Protein AF-A0A383C3M3-F1 (afdb_monomer)

pLDDT: mean 81.74, std 11.72, range [35.53, 95.0]

Solvent-accessible surface area (backbone atoms only — not comparable to full-atom values): 7536 Å² total; per-residue (Å²): 129,60,72,68,42,53,53,51,34,40,39,76,72,25,71,86,40,74,66,10,43,50,51,53,51,52,49,53,53,47,48,53,51,49,50,51,42,53,56,46,58,69,37,69,68,53,26,73,77,40,40,69,59,45,53,52,51,49,50,53,50,38,54,52,51,49,52,51,49,51,51,55,40,70,41,43,95,56,39,68,64,42,53,76,29,75,67,34,42,41,54,46,51,39,36,45,45,67,54,54,57,66,76,53,84,44,85,73,51,44,57,55,42,60,57,37,55,62,48,48,57,46,38,57,52,48,56,57,49,54,54,51,62,56,58,75,74,114

Structure (mmCIF, N/CA/C/O backbone):
data_AF-A0A383C3M3-F1
#
_entry.id   AF-A0A383C3M3-F1
#
loop_
_atom_site.group_PDB
_atom_site.id
_atom_site.type_symbol
_atom_site.label_atom_id
_atom_site.label_alt_id
_atom_site.label_comp_id
_atom_site.label_asym_id
_atom_site.label_entity_id
_atom_site.label_seq_id
_atom_site.pdbx_PDB_ins_code
_atom_site.Cartn_x
_atom_site.Cartn_y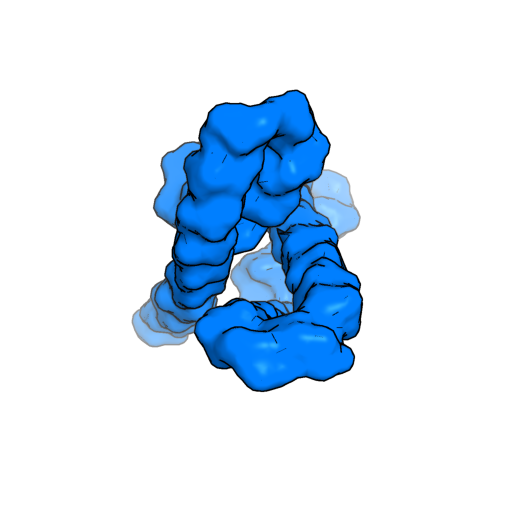
_atom_site.Cartn_z
_atom_site.occupancy
_atom_site.B_iso_or_equiv
_atom_site.auth_seq_id
_atom_site.auth_comp_id
_atom_site.auth_asym_id
_atom_site.auth_atom_id
_atom_site.pdbx_PDB_model_num
ATOM 1 N N . MET A 1 1 ? -17.548 7.315 21.286 1.00 59.50 1 MET A N 1
ATOM 2 C CA . MET A 1 1 ? -17.057 7.208 19.890 1.00 59.50 1 MET A CA 1
ATOM 3 C C . MET A 1 1 ? -18.163 7.751 19.003 1.00 59.50 1 MET A C 1
ATOM 5 O O . MET A 1 1 ? -19.308 7.428 19.279 1.00 59.50 1 MET A O 1
ATOM 9 N N . SER A 1 2 ? -17.862 8.611 18.026 1.00 72.69 2 SER A N 1
ATOM 10 C CA . SER A 1 2 ? -18.883 9.106 17.083 1.00 72.69 2 SER A CA 1
ATOM 11 C C . SER A 1 2 ? -19.528 7.931 16.330 1.00 72.69 2 SER A C 1
ATOM 13 O O . SER A 1 2 ? -18.820 6.969 16.017 1.00 72.69 2 SER A O 1
ATOM 15 N N . ARG A 1 3 ? -20.836 8.003 16.028 1.00 71.94 3 ARG A N 1
ATOM 16 C CA . ARG A 1 3 ? -21.590 6.954 15.300 1.00 71.94 3 ARG A CA 1
ATOM 17 C C . ARG A 1 3 ? -20.898 6.554 13.988 1.00 71.94 3 ARG A C 1
ATOM 19 O O . ARG A 1 3 ? -20.840 5.375 13.659 1.00 71.94 3 ARG A O 1
ATOM 26 N N . LEU A 1 4 ? -20.270 7.518 13.306 1.00 72.06 4 LEU A N 1
ATOM 27 C CA . LEU A 1 4 ? -19.504 7.292 12.076 1.00 72.06 4 LEU A CA 1
ATOM 28 C C . LEU A 1 4 ? -18.312 6.339 12.293 1.00 72.06 4 LEU A C 1
ATOM 30 O O . LEU A 1 4 ? -18.115 5.406 11.525 1.00 72.06 4 LEU A O 1
ATOM 34 N N . LYS A 1 5 ? -17.553 6.518 13.385 1.00 70.69 5 LYS A N 1
ATOM 35 C CA . LYS A 1 5 ? -16.416 5.643 13.726 1.00 70.69 5 LYS A CA 1
ATOM 36 C C . LYS A 1 5 ? -16.856 4.222 14.063 1.00 70.69 5 LYS A C 1
ATOM 38 O O . LYS A 1 5 ? -16.124 3.289 13.764 1.00 70.69 5 LYS A O 1
ATOM 43 N N . GLN A 1 6 ? -18.014 4.051 14.703 1.00 71.06 6 GLN A N 1
ATOM 44 C CA . GLN A 1 6 ? -18.544 2.716 14.995 1.00 71.06 6 GLN A CA 1
ATOM 45 C C . GLN A 1 6 ? -18.972 1.992 13.719 1.00 71.06 6 GLN A C 1
ATOM 47 O O . GLN A 1 6 ? -18.591 0.841 13.545 1.00 71.06 6 GLN A O 1
ATOM 52 N N . ASN A 1 7 ? -19.668 2.674 12.806 1.00 70.69 7 ASN A N 1
ATOM 53 C CA . ASN A 1 7 ? -20.084 2.080 11.535 1.00 70.69 7 ASN A CA 1
ATOM 54 C C . ASN A 1 7 ? -18.881 1.656 10.682 1.00 70.69 7 ASN A C 1
ATOM 56 O O . ASN A 1 7 ? -18.840 0.526 10.208 1.00 70.69 7 ASN A O 1
ATOM 60 N N . ILE A 1 8 ? -17.870 2.520 10.544 1.00 71.31 8 ILE A N 1
ATOM 61 C CA . ILE A 1 8 ? -16.664 2.187 9.772 1.00 71.31 8 ILE A CA 1
ATOM 62 C C . ILE A 1 8 ? -15.879 1.059 10.462 1.00 71.31 8 ILE A C 1
ATOM 64 O O . ILE A 1 8 ? -15.417 0.142 9.793 1.00 71.31 8 ILE A O 1
ATOM 68 N N . LYS A 1 9 ? -15.795 1.051 11.801 1.00 73.62 9 LYS A N 1
ATOM 69 C CA . LYS A 1 9 ? -15.167 -0.055 12.539 1.00 73.62 9 LYS A CA 1
ATOM 70 C C . LYS A 1 9 ? -15.872 -1.392 12.277 1.00 73.62 9 LYS A C 1
ATOM 72 O O . LYS A 1 9 ? -15.191 -2.396 12.130 1.00 73.62 9 LYS A O 1
ATOM 77 N N . ILE A 1 10 ? -17.203 -1.411 12.223 1.00 71.81 10 ILE A N 1
ATOM 78 C CA . ILE A 1 10 ? -17.975 -2.627 11.926 1.00 71.81 10 ILE A CA 1
ATOM 79 C C . ILE A 1 10 ? -17.739 -3.089 10.485 1.00 71.81 10 ILE A C 1
ATOM 81 O O . ILE A 1 10 ? -17.655 -4.283 10.253 1.00 71.81 10 ILE A O 1
ATOM 85 N N . ILE A 1 11 ? -17.592 -2.178 9.524 1.00 71.00 11 ILE A N 1
ATOM 86 C CA . ILE A 1 11 ? -17.307 -2.560 8.133 1.00 71.00 11 ILE A CA 1
ATOM 87 C C . ILE A 1 11 ? -15.876 -3.099 7.991 1.00 71.00 11 ILE A C 1
ATOM 89 O O . ILE A 1 11 ? -15.669 -4.079 7.297 1.00 71.00 11 ILE A O 1
ATOM 93 N N . ILE A 1 12 ? -14.899 -2.485 8.661 1.00 72.50 12 ILE A N 1
ATOM 94 C CA . ILE A 1 12 ? -13.475 -2.828 8.502 1.00 72.50 12 ILE A CA 1
ATOM 95 C C . ILE A 1 12 ? -13.052 -4.040 9.337 1.00 72.50 12 ILE A C 1
ATOM 97 O O . ILE A 1 12 ? -12.148 -4.759 8.939 1.00 72.50 12 ILE A O 1
ATOM 101 N N . PHE A 1 13 ? -13.649 -4.231 10.516 1.00 68.69 13 PHE A N 1
ATOM 102 C CA . PHE A 1 13 ? -13.286 -5.315 11.441 1.00 68.69 13 PHE A CA 1
ATOM 103 C C . PHE A 1 13 ? -14.411 -6.336 11.649 1.00 68.69 13 PHE A C 1
ATOM 105 O O . PHE A 1 13 ? -14.210 -7.327 12.343 1.00 68.69 13 PHE A O 1
ATOM 112 N N . GLY A 1 14 ? -15.619 -6.075 11.145 1.00 61.53 14 GLY A N 1
ATOM 113 C CA . GLY A 1 14 ? -16.790 -6.922 11.361 1.00 61.53 14 GLY A CA 1
ATOM 114 C C . GLY A 1 14 ? -17.119 -7.760 10.132 1.00 61.53 14 GLY A C 1
ATOM 115 O O . GLY A 1 14 ? -17.911 -7.353 9.278 1.00 61.53 14 GLY A O 1
ATOM 116 N N . THR A 1 15 ? -16.593 -8.981 10.111 1.00 60.88 15 THR A N 1
ATOM 117 C CA . THR A 1 15 ? -16.866 -10.005 9.088 1.00 60.88 15 THR A CA 1
ATOM 118 C C . THR A 1 15 ? -18.301 -10.548 9.138 1.00 60.88 15 THR A C 1
ATOM 120 O O . THR A 1 15 ? -18.748 -11.226 8.215 1.00 60.88 15 THR A O 1
ATOM 123 N N . GLU A 1 16 ? -19.077 -10.238 10.182 1.00 61.25 16 GLU A N 1
ATOM 124 C CA . GLU A 1 16 ? -20.476 -10.671 10.309 1.00 61.25 16 GLU A CA 1
ATOM 125 C C . GLU A 1 16 ? -21.442 -9.867 9.424 1.00 61.25 16 GLU A C 1
ATOM 127 O O . GLU A 1 16 ? -22.543 -10.327 9.110 1.00 61.25 16 GLU A O 1
ATOM 132 N N . THR A 1 17 ? -21.039 -8.676 8.969 1.00 74.06 17 THR A N 1
ATOM 133 C CA . THR A 1 17 ? -21.884 -7.835 8.112 1.00 74.06 17 THR A CA 1
ATOM 134 C C . THR A 1 17 ? -21.645 -8.119 6.631 1.00 74.06 17 THR A C 1
ATOM 136 O O . THR A 1 17 ? -20.511 -8.317 6.200 1.00 74.06 17 THR A O 1
ATOM 139 N N . ARG A 1 18 ? -22.709 -8.086 5.810 1.00 74.50 18 ARG A N 1
ATOM 140 C CA . ARG A 1 18 ? -22.589 -8.246 4.344 1.00 74.50 18 ARG A CA 1
ATOM 141 C C . ARG A 1 18 ? -21.603 -7.242 3.734 1.00 74.50 18 ARG A C 1
ATOM 143 O O . ARG A 1 18 ? -20.861 -7.592 2.826 1.00 74.50 18 ARG A O 1
ATOM 150 N N . THR A 1 19 ? -21.583 -6.018 4.258 1.00 74.38 19 THR 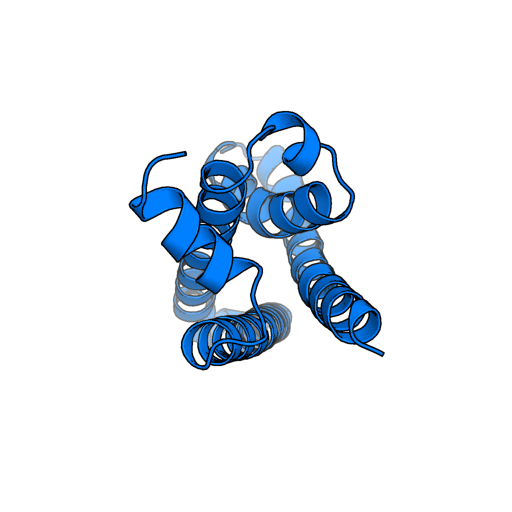A N 1
ATOM 151 C CA . THR A 1 19 ? -20.685 -4.952 3.803 1.00 74.38 19 THR A CA 1
ATOM 152 C C . THR A 1 19 ? -19.230 -5.210 4.191 1.00 74.38 19 THR A C 1
ATOM 154 O O . THR A 1 19 ? -18.353 -4.940 3.379 1.00 74.38 19 THR A O 1
ATOM 157 N N . GLY A 1 20 ? -18.970 -5.754 5.386 1.00 77.62 20 GLY A N 1
ATOM 158 C CA . GLY A 1 20 ? -17.617 -6.136 5.799 1.00 77.62 20 GLY A CA 1
ATOM 159 C C . GLY A 1 20 ? -17.057 -7.279 4.955 1.00 77.62 20 GLY A C 1
ATOM 160 O O . GLY A 1 20 ? -15.970 -7.154 4.410 1.00 77.62 20 GLY A O 1
ATOM 161 N N . LYS A 1 21 ? -17.861 -8.321 4.698 1.00 78.50 21 LYS A N 1
ATOM 162 C CA . LYS A 1 21 ? -17.457 -9.420 3.800 1.00 78.50 21 LYS A CA 1
ATOM 163 C C . LYS A 1 21 ? -17.102 -8.938 2.394 1.00 78.50 21 LYS A C 1
ATOM 165 O O . LYS A 1 21 ? -16.093 -9.358 1.843 1.00 78.50 21 LYS A O 1
ATOM 170 N N . LEU A 1 22 ? -17.920 -8.048 1.825 1.00 83.31 22 LEU A N 1
ATOM 171 C CA . LEU A 1 22 ? -17.657 -7.483 0.500 1.00 83.31 22 LEU A CA 1
ATOM 172 C C . LEU A 1 22 ? -16.368 -6.647 0.488 1.00 83.31 22 LEU A C 1
ATOM 174 O O . LEU A 1 22 ? -15.617 -6.690 -0.481 1.00 83.31 22 LEU A O 1
ATOM 178 N N . PHE A 1 23 ? -16.107 -5.889 1.555 1.00 84.25 23 PHE A N 1
ATOM 179 C CA . PHE A 1 23 ? -14.876 -5.115 1.699 1.00 84.25 23 PHE A CA 1
ATOM 180 C C . PHE A 1 23 ? -13.639 -6.023 1.743 1.00 84.25 23 PHE A C 1
ATOM 182 O O . PHE A 1 23 ? -12.695 -5.787 0.987 1.00 84.25 23 PHE A O 1
ATOM 189 N N . ASP A 1 24 ? -13.677 -7.086 2.547 1.00 83.44 24 ASP A N 1
ATOM 190 C CA . ASP A 1 24 ? -12.584 -8.058 2.650 1.00 83.44 24 ASP A CA 1
ATOM 191 C C . ASP A 1 24 ? -12.345 -8.784 1.318 1.00 83.44 24 ASP A C 1
ATOM 193 O O . ASP A 1 24 ? -11.207 -8.908 0.869 1.00 83.44 24 ASP A O 1
ATOM 197 N N . GLU A 1 25 ? -13.412 -9.203 0.632 1.00 86.50 25 GLU A N 1
ATOM 198 C CA . GLU A 1 25 ? -13.325 -9.867 -0.673 1.00 86.50 25 GLU A CA 1
ATOM 199 C C . GLU A 1 25 ? -12.709 -8.953 -1.743 1.00 86.50 25 GLU A C 1
ATOM 201 O O . GLU A 1 25 ? -11.791 -9.363 -2.460 1.00 86.50 25 GLU A O 1
ATOM 206 N N . ILE A 1 26 ? -13.134 -7.685 -1.806 1.00 89.81 26 ILE A N 1
ATOM 207 C CA . ILE A 1 26 ? -12.542 -6.683 -2.705 1.00 89.81 26 ILE A CA 1
ATOM 208 C C . ILE A 1 26 ? -11.053 -6.494 -2.398 1.00 89.81 26 ILE A C 1
ATOM 210 O O . ILE A 1 26 ? -10.241 -6.413 -3.324 1.00 89.81 26 ILE A O 1
ATOM 214 N N . LEU A 1 27 ? -10.672 -6.436 -1.120 1.00 88.50 27 LEU A N 1
ATOM 215 C CA . LEU A 1 27 ? -9.275 -6.260 -0.733 1.00 88.50 27 LEU A CA 1
ATOM 216 C C . LEU A 1 27 ? -8.422 -7.467 -1.095 1.00 88.50 27 LEU A C 1
ATOM 218 O O . LEU A 1 27 ? -7.332 -7.280 -1.634 1.00 88.50 27 LEU A O 1
ATOM 222 N N . ILE A 1 28 ? -8.920 -8.683 -0.887 1.00 89.31 28 ILE A N 1
ATOM 223 C CA . ILE A 1 28 ? -8.232 -9.909 -1.301 1.00 89.31 28 ILE A CA 1
ATOM 224 C C . ILE A 1 28 ? -8.010 -9.909 -2.816 1.00 89.31 28 ILE A C 1
ATOM 226 O O . ILE A 1 28 ? -6.873 -10.082 -3.263 1.00 89.31 28 ILE A O 1
ATOM 230 N N . ILE A 1 29 ? -9.058 -9.647 -3.608 1.00 91.88 29 ILE A N 1
ATOM 231 C CA . ILE A 1 29 ? -8.958 -9.562 -5.074 1.00 91.88 29 ILE A CA 1
ATOM 232 C C . ILE A 1 29 ? -7.912 -8.521 -5.470 1.00 91.88 29 ILE A C 1
ATOM 234 O O . ILE A 1 29 ? -7.049 -8.778 -6.311 1.00 91.88 29 ILE A O 1
ATOM 238 N N . ALA A 1 30 ? -7.939 -7.353 -4.837 1.00 92.81 30 ALA A N 1
ATOM 239 C CA . ALA A 1 30 ? -7.008 -6.292 -5.158 1.00 92.81 30 ALA A CA 1
ATOM 240 C C . ALA A 1 30 ? -5.560 -6.608 -4.750 1.00 92.81 30 ALA A C 1
ATOM 242 O O . ALA A 1 30 ? -4.640 -6.218 -5.468 1.00 92.81 30 ALA A O 1
ATOM 243 N N . ILE A 1 31 ? -5.328 -7.340 -3.653 1.00 91.25 31 ILE A N 1
ATOM 244 C CA . ILE A 1 31 ? -3.990 -7.834 -3.290 1.00 91.25 31 ILE A CA 1
ATOM 245 C C . ILE A 1 31 ? -3.481 -8.815 -4.341 1.00 91.25 31 ILE A C 1
ATOM 247 O O . ILE A 1 31 ? -2.344 -8.670 -4.796 1.00 91.25 31 ILE A O 1
ATOM 251 N N . ILE A 1 32 ? -4.322 -9.753 -4.781 1.00 92.25 32 ILE A N 1
ATOM 252 C CA . ILE A 1 32 ? -3.971 -10.713 -5.834 1.00 92.25 32 ILE A CA 1
ATOM 253 C C . ILE A 1 32 ? -3.623 -9.977 -7.134 1.00 92.25 32 ILE A C 1
ATOM 255 O O . ILE A 1 32 ? -2.556 -10.213 -7.698 1.00 92.25 32 ILE A O 1
ATOM 259 N N . LEU A 1 33 ? -4.452 -9.029 -7.581 1.00 94.38 33 LEU A N 1
ATOM 260 C CA . LEU A 1 33 ? -4.180 -8.233 -8.786 1.00 94.38 33 LEU A CA 1
ATOM 261 C C . LEU A 1 33 ? -2.910 -7.375 -8.657 1.00 94.38 33 LEU A C 1
ATOM 263 O O . LEU A 1 33 ? -2.151 -7.234 -9.619 1.00 94.38 33 LEU A O 1
ATOM 267 N N . SER A 1 34 ? -2.641 -6.842 -7.464 1.00 93.06 34 SER A N 1
ATOM 268 C CA . SER A 1 34 ? -1.388 -6.155 -7.140 1.00 93.06 34 SER A CA 1
ATOM 269 C C . SER A 1 34 ? -0.182 -7.079 -7.331 1.00 93.06 34 SER A C 1
ATOM 271 O O . SER A 1 34 ? 0.805 -6.682 -7.948 1.00 93.06 34 SER A O 1
ATOM 273 N N . ILE A 1 35 ? -0.263 -8.320 -6.840 1.00 91.25 35 ILE A N 1
ATOM 274 C CA . ILE A 1 35 ? 0.805 -9.316 -6.992 1.00 91.25 35 ILE A CA 1
ATOM 275 C C . ILE A 1 35 ? 0.985 -9.672 -8.467 1.00 91.25 35 ILE A C 1
ATOM 277 O O . ILE A 1 35 ? 2.111 -9.646 -8.953 1.00 91.25 35 ILE A O 1
ATOM 281 N N . VAL A 1 36 ? -0.102 -9.928 -9.203 1.00 92.81 36 VAL A N 1
ATOM 282 C CA . VAL A 1 36 ? -0.047 -10.208 -10.649 1.00 92.81 36 VAL A CA 1
ATOM 283 C C . VAL A 1 36 ? 0.626 -9.062 -11.402 1.00 92.81 36 VAL A C 1
ATOM 285 O O . VAL A 1 36 ? 1.478 -9.307 -12.248 1.00 92.81 36 VAL A O 1
ATOM 288 N N . THR A 1 37 ? 0.316 -7.813 -11.054 1.00 92.38 37 THR A N 1
ATOM 289 C CA . THR A 1 37 ? 0.953 -6.634 -11.659 1.00 92.38 37 THR A CA 1
ATOM 290 C C . THR A 1 37 ? 2.464 -6.630 -11.421 1.00 92.38 37 THR A C 1
ATOM 292 O O . THR A 1 37 ? 3.223 -6.385 -12.353 1.00 92.38 37 THR A O 1
ATOM 295 N N . VAL A 1 38 ? 2.918 -6.958 -10.207 1.00 89.56 38 VAL A N 1
ATOM 296 C CA . VAL A 1 38 ? 4.354 -7.077 -9.886 1.00 89.56 38 VAL A CA 1
ATOM 297 C C . VAL A 1 38 ? 5.006 -8.237 -10.646 1.00 89.56 38 VAL A C 1
ATOM 299 O O . VAL A 1 38 ? 6.126 -8.094 -11.132 1.00 89.56 38 VAL A O 1
ATOM 302 N N . LEU A 1 39 ? 4.312 -9.370 -10.790 1.00 90.56 39 LEU A N 1
ATOM 303 C CA . LEU A 1 39 ? 4.807 -10.508 -11.568 1.00 90.56 39 LEU A CA 1
ATOM 304 C C . LEU A 1 39 ? 4.960 -10.147 -13.051 1.00 90.56 39 LEU A C 1
ATOM 306 O O . LEU A 1 39 ? 6.002 -10.433 -13.636 1.00 90.56 39 LEU A O 1
ATOM 310 N N . LEU A 1 40 ? 3.984 -9.459 -13.644 1.00 91.81 40 LEU A N 1
ATOM 311 C CA . LEU A 1 40 ? 4.077 -8.963 -15.020 1.00 91.81 40 LEU A CA 1
ATOM 312 C C . LEU A 1 40 ? 5.194 -7.919 -15.177 1.00 91.81 40 LEU A C 1
ATOM 314 O O . LEU A 1 40 ? 5.932 -7.961 -16.157 1.00 91.81 40 LEU A O 1
ATOM 318 N N . ASP A 1 41 ? 5.376 -7.029 -14.195 1.00 89.12 41 ASP A N 1
ATOM 319 C CA . ASP A 1 41 ? 6.448 -6.020 -14.193 1.00 89.12 41 ASP A CA 1
ATOM 320 C C . ASP A 1 41 ? 7.855 -6.641 -14.110 1.00 89.12 41 ASP A C 1
ATOM 322 O O . ASP A 1 41 ? 8.829 -6.019 -14.542 1.00 89.12 41 ASP A O 1
ATOM 326 N N . SER A 1 42 ? 7.965 -7.869 -13.582 1.00 87.12 42 SER A N 1
ATOM 327 C CA . SER A 1 42 ? 9.228 -8.613 -13.466 1.00 87.12 42 SER A CA 1
ATOM 328 C C . SER A 1 42 ? 9.721 -9.204 -14.792 1.00 87.12 42 SER A C 1
ATOM 330 O O . SER A 1 42 ? 10.918 -9.444 -14.955 1.00 87.12 42 SER A O 1
ATOM 332 N N . VAL A 1 43 ? 8.823 -9.394 -15.761 1.00 91.88 43 VAL A N 1
ATOM 333 C CA . VAL A 1 43 ? 9.149 -9.929 -17.084 1.00 91.88 43 VAL A CA 1
ATOM 334 C C . VAL A 1 43 ? 9.487 -8.770 -18.021 1.00 91.88 43 VAL A C 1
ATOM 336 O O . VAL A 1 43 ? 8.672 -7.877 -18.255 1.00 91.88 43 VAL A O 1
ATOM 339 N N . SER A 1 44 ? 10.694 -8.784 -18.591 1.00 90.25 44 SER A N 1
ATOM 340 C CA . SER A 1 44 ? 11.219 -7.673 -19.397 1.00 90.25 44 SER A CA 1
ATOM 341 C C . SER A 1 44 ? 10.378 -7.357 -20.639 1.00 90.25 44 SER A C 1
ATOM 343 O O . SER A 1 44 ? 10.281 -6.190 -21.015 1.00 90.25 44 SER A O 1
ATOM 345 N N . GLU A 1 45 ? 9.767 -8.362 -21.265 1.00 93.69 45 GLU A N 1
ATOM 346 C CA . GLU A 1 45 ? 8.890 -8.204 -22.432 1.00 93.69 45 GLU A CA 1
ATOM 347 C C . GLU A 1 45 ? 7.612 -7.432 -22.074 1.00 93.69 45 GLU A C 1
ATOM 349 O O . GLU A 1 45 ? 7.346 -6.364 -22.631 1.00 93.69 45 GLU A O 1
ATOM 354 N N . TYR A 1 46 ? 6.879 -7.897 -21.055 1.00 92.19 46 TYR A N 1
ATOM 355 C CA . TYR A 1 46 ? 5.685 -7.211 -20.559 1.00 92.19 46 TYR A CA 1
ATOM 356 C C . TYR A 1 46 ? 6.008 -5.819 -20.017 1.00 92.19 46 TYR A C 1
ATOM 358 O O . TYR A 1 46 ? 5.242 -4.882 -20.237 1.00 92.19 46 TYR A O 1
ATOM 366 N N . ARG A 1 47 ? 7.164 -5.639 -19.366 1.00 90.69 47 ARG A N 1
ATOM 367 C CA . ARG A 1 47 ? 7.614 -4.326 -18.896 1.00 90.69 47 ARG A CA 1
ATOM 368 C C . ARG A 1 47 ? 7.836 -3.336 -20.037 1.00 90.69 47 ARG A C 1
ATOM 370 O O . ARG A 1 47 ? 7.471 -2.169 -19.900 1.00 90.69 47 ARG A O 1
ATOM 377 N N . GLN A 1 48 ? 8.457 -3.773 -21.130 1.00 92.31 48 GLN A N 1
ATOM 378 C CA . GLN A 1 48 ? 8.727 -2.913 -22.284 1.00 92.31 48 GLN A CA 1
ATOM 379 C C . GLN A 1 48 ? 7.433 -2.503 -22.992 1.00 92.31 48 GLN A C 1
ATOM 381 O O . GLN A 1 48 ? 7.300 -1.348 -23.385 1.00 92.31 48 GLN A O 1
ATOM 386 N N . GLN A 1 49 ? 6.467 -3.418 -23.093 1.00 95.00 49 GLN A N 1
ATOM 387 C CA . GLN A 1 49 ? 5.205 -3.166 -23.786 1.00 95.00 49 GLN A CA 1
ATOM 388 C C . GLN A 1 49 ? 4.162 -2.433 -22.921 1.00 95.00 49 GLN A C 1
ATOM 390 O O . GLN A 1 49 ? 3.468 -1.547 -23.414 1.00 95.00 49 GLN A O 1
ATOM 395 N N . TYR A 1 50 ? 4.057 -2.768 -21.631 1.00 94.81 50 TYR A N 1
ATOM 396 C CA . TYR A 1 50 ? 2.980 -2.313 -20.738 1.00 94.81 50 TYR A CA 1
ATOM 397 C C . TYR A 1 50 ? 3.466 -1.545 -19.505 1.00 94.81 50 TYR A C 1
ATOM 399 O O . TYR A 1 50 ? 2.67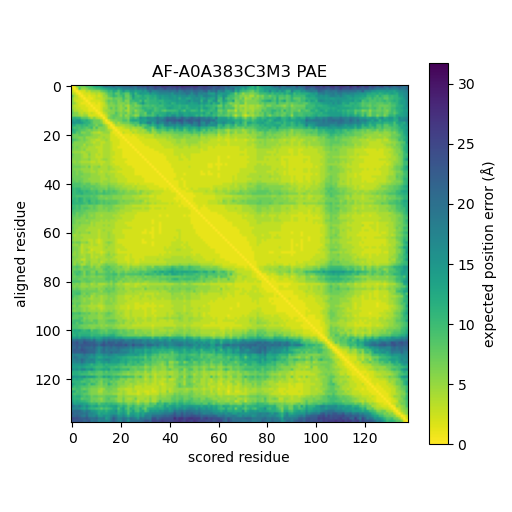1 -1.253 -18.614 1.00 94.81 50 TYR A O 1
ATOM 407 N N . GLY A 1 51 ? 4.745 -1.171 -19.422 1.00 91.25 51 GLY A N 1
ATOM 408 C CA . GLY A 1 51 ? 5.324 -0.575 -18.212 1.00 91.25 51 GLY A CA 1
ATOM 409 C C . GLY A 1 51 ? 4.587 0.661 -17.683 1.00 91.25 51 GLY A C 1
ATOM 410 O O . GLY A 1 51 ? 4.477 0.829 -16.472 1.00 91.25 51 GLY A O 1
ATOM 411 N N . GLN A 1 52 ? 4.033 1.508 -18.557 1.00 93.25 52 GLN A N 1
ATOM 412 C CA . GLN A 1 52 ? 3.217 2.653 -18.126 1.00 93.25 52 GLN A CA 1
ATOM 413 C C . GLN A 1 52 ? 1.903 2.214 -17.464 1.00 93.25 52 GLN A C 1
ATOM 415 O O . GLN A 1 52 ? 1.550 2.735 -16.407 1.00 93.25 52 GLN A O 1
ATOM 420 N N . LEU A 1 53 ? 1.214 1.229 -18.049 1.00 94.56 53 LEU A N 1
ATOM 421 C CA . LEU A 1 53 ? -0.020 0.668 -17.499 1.00 94.56 53 LEU A CA 1
ATOM 422 C C . LEU A 1 53 ? 0.240 -0.034 -16.160 1.00 94.56 53 LEU A C 1
ATOM 424 O O . LEU A 1 53 ? -0.508 0.177 -15.210 1.00 94.56 53 LEU A O 1
ATOM 428 N N . LEU A 1 54 ? 1.323 -0.811 -16.062 1.00 92.94 54 LEU A N 1
ATOM 429 C CA . LEU A 1 54 ? 1.718 -1.499 -14.829 1.00 92.94 54 LEU A CA 1
ATOM 430 C C . LEU A 1 54 ? 2.068 -0.503 -13.714 1.00 92.94 54 LEU A C 1
ATOM 432 O O . LEU A 1 54 ? 1.614 -0.668 -12.585 1.00 92.94 54 LEU A O 1
ATOM 436 N N . ASN A 1 55 ? 2.788 0.580 -14.034 1.00 91.00 55 ASN A N 1
ATOM 437 C CA . ASN A 1 55 ? 3.057 1.659 -13.080 1.00 91.00 55 ASN A CA 1
ATOM 438 C C . ASN A 1 55 ? 1.760 2.350 -12.616 1.00 91.00 55 ASN A C 1
ATOM 440 O O . ASN A 1 55 ? 1.620 2.671 -11.437 1.00 91.00 55 ASN A O 1
ATOM 444 N N . PHE A 1 56 ? 0.809 2.596 -13.524 1.00 93.94 56 PHE A N 1
ATOM 445 C CA . PHE A 1 56 ? -0.478 3.204 -13.176 1.00 93.94 56 PHE A CA 1
ATOM 446 C C . PHE A 1 56 ? -1.316 2.289 -12.272 1.00 93.94 56 PHE A C 1
ATOM 448 O O . PHE A 1 56 ? -1.838 2.736 -11.250 1.00 93.94 56 PHE A O 1
ATOM 455 N N . ALA A 1 57 ? -1.381 0.995 -12.596 1.00 94.00 57 ALA A N 1
ATOM 456 C CA . ALA A 1 57 ? -2.036 -0.012 -11.767 1.00 94.00 57 ALA A CA 1
ATOM 457 C C . ALA A 1 57 ? -1.390 -0.105 -10.376 1.00 94.00 57 ALA A C 1
ATOM 459 O O . ALA A 1 57 ? -2.093 -0.118 -9.366 1.00 94.00 57 ALA A O 1
ATOM 460 N N . GLU A 1 58 ? -0.056 -0.093 -10.301 1.00 92.31 58 GLU A N 1
ATOM 461 C CA . GLU A 1 58 ? 0.668 -0.072 -9.030 1.00 92.31 58 GLU A CA 1
ATOM 462 C C . GLU A 1 58 ? 0.222 1.101 -8.153 1.00 92.31 58 GLU A C 1
ATOM 464 O O . GLU A 1 58 ? -0.115 0.901 -6.984 1.00 92.31 58 GLU A O 1
ATOM 469 N N . TRP A 1 59 ? 0.157 2.304 -8.726 1.00 93.50 59 TRP A N 1
ATOM 470 C CA . TRP A 1 59 ? -0.305 3.497 -8.025 1.00 93.50 59 TRP A CA 1
ATOM 471 C C . TRP A 1 59 ? -1.741 3.383 -7.528 1.00 93.50 59 TRP A C 1
ATOM 473 O O . TRP A 1 59 ? -1.998 3.733 -6.376 1.00 93.50 59 TRP A O 1
ATOM 483 N N . ILE A 1 60 ? -2.655 2.856 -8.349 1.00 94.81 60 ILE A N 1
ATOM 484 C CA . ILE A 1 60 ? -4.043 2.604 -7.937 1.00 94.81 60 ILE A CA 1
ATOM 485 C C . ILE A 1 60 ? -4.066 1.712 -6.698 1.00 94.81 60 ILE A C 1
ATOM 487 O O . ILE A 1 60 ? -4.669 2.075 -5.685 1.00 94.81 60 ILE A O 1
ATOM 491 N N . PHE A 1 61 ? -3.379 0.568 -6.742 1.00 94.31 61 PHE A N 1
ATOM 492 C CA . PHE A 1 61 ? -3.381 -0.354 -5.613 1.00 94.31 61 PHE A CA 1
ATOM 493 C C . PHE A 1 61 ? -2.723 0.270 -4.377 1.00 94.31 61 PHE A C 1
ATOM 495 O O . PHE A 1 61 ? -3.178 0.038 -3.259 1.00 94.31 61 PHE A O 1
ATOM 502 N N . THR A 1 62 ? -1.627 1.016 -4.547 1.00 93.38 62 THR A N 1
ATOM 503 C CA . THR A 1 62 ? -0.933 1.681 -3.434 1.00 93.38 62 THR A CA 1
ATOM 504 C C . THR A 1 62 ? -1.849 2.694 -2.765 1.00 93.38 62 THR A C 1
ATOM 506 O O . THR A 1 62 ? -2.010 2.640 -1.553 1.00 93.38 62 THR A O 1
ATOM 509 N N . ILE A 1 63 ? -2.515 3.561 -3.531 1.00 94.00 63 ILE A N 1
ATOM 510 C CA . ILE A 1 63 ? -3.472 4.537 -2.990 1.00 94.00 63 ILE A CA 1
ATOM 511 C C . ILE A 1 63 ? -4.606 3.824 -2.251 1.00 94.00 63 ILE A C 1
ATOM 513 O O . ILE A 1 63 ? -4.961 4.216 -1.142 1.00 94.00 63 ILE A O 1
ATOM 517 N N . MET A 1 64 ? -5.145 2.754 -2.830 1.00 94.25 64 MET A N 1
ATOM 518 C CA . MET A 1 64 ? -6.232 1.997 -2.222 1.00 94.25 64 MET A CA 1
ATOM 519 C C . MET A 1 64 ? -5.817 1.344 -0.888 1.00 94.25 64 MET A C 1
ATOM 521 O O . MET A 1 64 ? -6.556 1.452 0.090 1.00 94.25 64 MET A O 1
ATOM 525 N N . PHE A 1 65 ? -4.626 0.739 -0.797 1.00 93.56 65 PHE A N 1
ATOM 526 C CA . PHE A 1 65 ? -4.108 0.194 0.470 1.00 93.56 65 PHE A CA 1
ATOM 527 C C . PHE A 1 65 ? -3.752 1.279 1.480 1.00 93.56 65 PHE A C 1
ATOM 529 O O . PHE A 1 65 ? -3.964 1.096 2.672 1.00 93.56 65 PHE A O 1
ATOM 536 N N . THR A 1 66 ? -3.277 2.434 1.023 1.00 93.81 66 THR A N 1
ATOM 537 C CA . THR A 1 66 ? -3.044 3.586 1.895 1.00 93.81 66 THR A CA 1
ATOM 538 C C . THR A 1 66 ? -4.347 4.073 2.521 1.00 93.81 66 THR A C 1
ATOM 540 O O . THR A 1 66 ? -4.398 4.322 3.725 1.00 93.81 66 THR A O 1
ATOM 543 N N . ILE A 1 67 ? -5.414 4.192 1.723 1.00 93.12 67 ILE A N 1
ATOM 544 C CA . ILE A 1 67 ? -6.744 4.568 2.218 1.00 93.12 67 ILE A CA 1
ATOM 545 C C . ILE A 1 67 ? -7.218 3.552 3.256 1.00 93.12 67 ILE A C 1
ATOM 547 O O . ILE A 1 67 ? -7.633 3.949 4.342 1.00 93.12 67 ILE A O 1
ATOM 551 N N . GLU A 1 68 ? -7.121 2.256 2.962 1.00 91.19 68 GLU A N 1
ATOM 552 C CA . GLU A 1 68 ? -7.498 1.202 3.905 1.00 91.19 68 GLU A CA 1
ATOM 553 C C . GLU A 1 68 ? -6.707 1.281 5.223 1.00 91.19 68 GLU A C 1
ATOM 555 O O . GLU A 1 68 ? -7.315 1.270 6.298 1.00 91.19 68 GLU A O 1
ATOM 560 N N . TYR A 1 69 ? -5.391 1.486 5.162 1.00 90.88 69 TYR A N 1
ATOM 561 C CA . TYR A 1 69 ? -4.543 1.637 6.342 1.00 90.88 69 TYR A CA 1
ATOM 562 C C . TYR A 1 69 ? -4.966 2.833 7.207 1.00 90.88 69 TYR A C 1
ATOM 564 O O . TYR A 1 69 ? -5.129 2.718 8.427 1.00 90.88 69 TYR A O 1
ATOM 572 N N . PHE A 1 70 ? -5.223 3.990 6.590 1.00 90.75 70 PHE A N 1
ATOM 573 C CA . PHE A 1 70 ? -5.698 5.168 7.317 1.00 90.75 70 PHE A CA 1
ATOM 574 C C . PHE A 1 70 ? -7.100 4.980 7.897 1.00 90.75 70 PHE A C 1
ATOM 576 O O . PHE A 1 70 ? -7.363 5.426 9.018 1.00 90.75 70 PHE A O 1
ATOM 583 N N . LEU A 1 71 ? -7.995 4.302 7.178 1.00 86.69 71 LEU A N 1
ATOM 584 C CA . LEU A 1 71 ? -9.325 3.978 7.683 1.00 86.69 71 LEU A CA 1
ATOM 585 C C . LEU A 1 71 ? -9.244 3.059 8.914 1.00 86.69 71 LEU A C 1
ATOM 587 O O . LEU A 1 71 ? -9.933 3.316 9.909 1.00 86.69 71 LEU A O 1
ATOM 591 N N . ARG A 1 72 ? -8.357 2.054 8.902 1.00 85.94 72 ARG A N 1
ATOM 592 C CA . ARG A 1 72 ? -8.072 1.187 10.060 1.00 85.94 72 ARG A CA 1
ATOM 593 C C . ARG A 1 72 ? -7.575 1.998 11.260 1.00 85.94 72 ARG A C 1
ATOM 595 O O . ARG A 1 72 ? -8.144 1.892 12.350 1.00 85.94 72 ARG A O 1
ATOM 602 N N . ILE A 1 73 ? -6.607 2.896 11.057 1.00 86.31 73 ILE A N 1
ATOM 603 C CA . ILE A 1 73 ? -6.098 3.804 12.103 1.00 86.31 73 ILE A CA 1
ATOM 604 C C . ILE A 1 73 ? -7.208 4.708 12.660 1.00 86.31 73 ILE A C 1
ATOM 606 O O . ILE A 1 73 ? -7.324 4.872 13.877 1.00 86.31 73 ILE A O 1
ATOM 610 N N . TYR A 1 74 ? -8.042 5.290 11.795 1.00 83.81 74 TYR A N 1
ATOM 611 C CA . TYR A 1 74 ? -9.095 6.229 12.190 1.00 83.81 74 TYR A CA 1
ATOM 612 C C . TYR A 1 74 ? -10.158 5.590 13.100 1.00 83.81 74 TYR A C 1
ATOM 614 O O . TYR A 1 74 ? -10.684 6.244 14.016 1.00 83.81 74 TYR A O 1
ATOM 622 N N . CYS A 1 75 ? -10.467 4.314 12.864 1.00 77.94 75 CYS A N 1
ATOM 623 C CA . CYS A 1 75 ? -11.500 3.565 13.580 1.00 77.94 75 CYS A CA 1
ATOM 624 C C . CYS A 1 75 ? -11.043 3.033 14.940 1.00 77.94 75 CYS A C 1
ATOM 626 O O . CYS A 1 75 ? -11.869 2.806 15.833 1.00 77.94 75 CYS A O 1
ATOM 628 N N . ILE A 1 76 ? -9.737 2.849 15.120 1.00 79.19 76 ILE A N 1
ATOM 629 C CA . ILE A 1 76 ? -9.167 2.310 16.349 1.00 79.19 76 ILE A CA 1
ATOM 630 C C . ILE A 1 76 ? -9.086 3.395 17.431 1.00 79.19 76 ILE A C 1
ATOM 632 O O . ILE A 1 76 ? -8.819 4.570 17.188 1.00 79.19 76 ILE A O 1
ATOM 636 N N . ARG A 1 77 ? -9.342 2.992 18.682 1.00 74.44 77 ARG A N 1
ATOM 637 C CA . ARG A 1 77 ? -9.310 3.886 19.854 1.00 74.44 77 ARG A CA 1
ATOM 638 C C . ARG A 1 77 ? -7.891 4.350 20.206 1.00 74.44 77 ARG A C 1
ATOM 640 O O . ARG A 1 77 ? -7.726 5.469 20.676 1.00 74.44 77 ARG A O 1
ATOM 647 N N . ARG A 1 78 ? -6.892 3.482 20.006 1.00 81.81 78 ARG A N 1
ATOM 648 C CA . ARG A 1 78 ? -5.458 3.725 20.241 1.00 81.81 78 ARG A CA 1
ATOM 649 C C . ARG A 1 78 ? -4.674 3.553 18.927 1.00 81.81 78 ARG A C 1
ATOM 651 O O . ARG A 1 78 ? -4.140 2.470 18.701 1.00 81.81 78 ARG A O 1
ATOM 658 N N . PRO A 1 79 ? -4.612 4.576 18.057 1.00 82.62 79 PRO A N 1
ATOM 659 C CA . PRO A 1 79 ? -4.031 4.454 16.716 1.00 82.62 79 PRO A CA 1
ATOM 660 C C . PRO A 1 79 ? -2.563 4.009 16.739 1.00 82.62 79 PRO A C 1
ATOM 662 O O . PRO A 1 79 ? -2.187 3.117 15.990 1.00 82.62 79 PRO A O 1
ATOM 665 N N . LEU A 1 80 ? -1.757 4.541 17.665 1.00 85.12 80 LEU A N 1
ATOM 666 C CA . LEU A 1 80 ? -0.350 4.146 17.817 1.00 85.12 80 LEU A CA 1
ATOM 667 C C . LEU A 1 80 ? -0.193 2.653 18.129 1.00 85.12 80 LEU A C 1
ATOM 669 O O . LEU A 1 80 ? 0.695 2.004 17.592 1.00 85.12 80 LEU A O 1
ATOM 673 N N . SER A 1 81 ? -1.094 2.084 18.933 1.00 84.56 81 SER A N 1
ATOM 674 C CA . SER A 1 81 ? -1.064 0.651 19.241 1.00 84.56 81 SER A CA 1
ATOM 675 C C . SER A 1 81 ? -1.295 -0.214 18.003 1.00 84.56 81 SER A C 1
ATOM 677 O O . SER A 1 81 ? -0.807 -1.335 17.970 1.00 84.56 81 SER A O 1
ATOM 679 N N . TYR A 1 82 ? -2.045 0.283 17.014 1.00 85.88 82 TYR A N 1
ATOM 680 C CA . TYR A 1 82 ? -2.245 -0.415 15.748 1.00 85.88 82 TYR A CA 1
ATOM 681 C C . TYR A 1 82 ? -1.025 -0.292 14.845 1.00 85.88 82 TYR A C 1
ATOM 683 O O . TYR A 1 82 ? -0.542 -1.301 14.352 1.00 85.88 82 TYR A O 1
ATOM 691 N N . VAL A 1 83 ? -0.498 0.923 14.676 1.00 88.50 83 VAL A N 1
ATOM 692 C CA . VAL A 1 83 ? 0.676 1.190 13.827 1.00 88.50 83 VAL A CA 1
ATOM 693 C C . VAL A 1 83 ? 1.871 0.318 14.228 1.00 88.50 83 VAL A C 1
ATOM 695 O O . VAL A 1 83 ? 2.5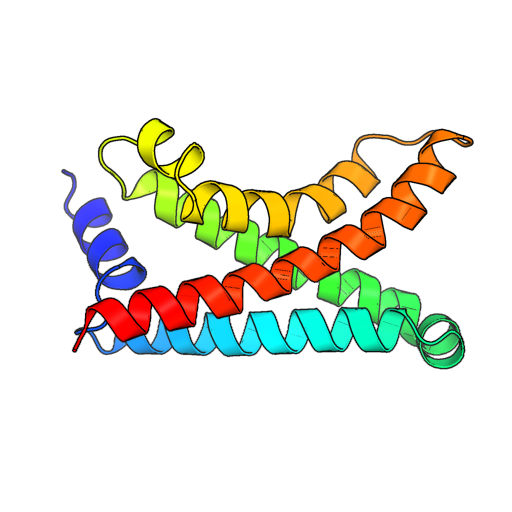58 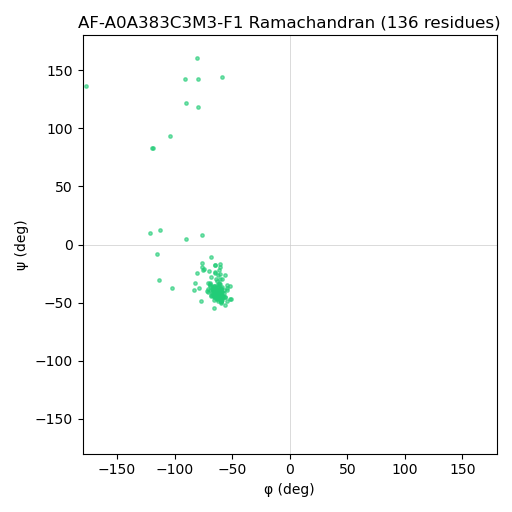-0.207 13.362 1.00 88.50 83 VAL A O 1
ATOM 698 N N . PHE A 1 84 ? 2.082 0.110 15.533 1.00 90.12 84 PHE A N 1
ATOM 699 C CA . PHE A 1 84 ? 3.147 -0.753 16.060 1.00 90.12 84 PHE A CA 1
ATOM 700 C C . PHE A 1 84 ? 2.741 -2.226 16.251 1.00 90.12 84 PHE A C 1
ATOM 702 O O . PHE A 1 84 ? 3.521 -3.014 16.781 1.00 90.12 84 PHE A O 1
ATOM 709 N N . SER A 1 85 ? 1.531 -2.617 15.848 1.00 87.31 85 SER A N 1
ATOM 710 C CA . SER A 1 85 ? 1.115 -4.024 15.842 1.00 87.31 85 SER A CA 1
ATOM 711 C C . SER A 1 85 ? 1.649 -4.749 14.607 1.00 87.31 85 SER A C 1
ATOM 713 O O . SER A 1 85 ? 1.958 -4.122 13.596 1.00 87.31 85 SER A O 1
ATOM 715 N N . PHE A 1 86 ? 1.695 -6.082 14.660 1.00 86.38 86 PHE A N 1
ATOM 716 C CA . PHE A 1 86 ? 2.099 -6.918 13.525 1.00 86.38 86 PHE A CA 1
ATOM 717 C C . PHE A 1 86 ? 1.325 -6.577 12.238 1.00 86.38 86 PHE A C 1
ATOM 719 O O . PHE A 1 86 ? 1.924 -6.347 11.190 1.00 86.38 86 PHE A O 1
ATOM 726 N N . TYR A 1 87 ? 0.003 -6.448 12.348 1.00 85.94 87 TYR A N 1
ATOM 727 C CA . TYR A 1 87 ? -0.890 -6.104 11.243 1.00 85.94 87 TYR A CA 1
ATOM 728 C C . TYR A 1 87 ? -0.679 -4.678 10.714 1.00 85.94 87 TYR A C 1
ATOM 730 O O . TYR A 1 87 ? -0.608 -4.470 9.507 1.00 85.94 87 TYR A O 1
ATOM 738 N N . GLY A 1 88 ? -0.496 -3.696 11.602 1.00 88.38 88 GLY A N 1
ATOM 739 C CA . GLY A 1 88 ? -0.201 -2.323 11.182 1.00 88.38 88 GLY A CA 1
ATOM 740 C C . GLY A 1 88 ? 1.157 -2.185 10.494 1.00 88.38 88 GLY A C 1
ATOM 741 O O . GLY A 1 88 ? 1.277 -1.438 9.525 1.00 88.38 88 GLY A O 1
ATOM 742 N N . ILE A 1 89 ? 2.162 -2.949 10.933 1.00 90.25 89 ILE A N 1
ATOM 743 C CA . ILE A 1 89 ? 3.471 -3.007 10.273 1.00 90.25 89 ILE A CA 1
ATOM 744 C C . ILE A 1 89 ? 3.341 -3.634 8.880 1.00 90.25 89 ILE A C 1
ATOM 746 O O . ILE A 1 89 ? 3.913 -3.099 7.932 1.00 90.25 89 ILE A O 1
ATOM 750 N N . ILE A 1 90 ? 2.578 -4.722 8.726 1.00 90.12 90 ILE A N 1
ATOM 751 C CA . ILE A 1 90 ? 2.323 -5.344 7.415 1.00 90.12 90 ILE A CA 1
ATOM 752 C C . ILE A 1 90 ? 1.639 -4.358 6.462 1.00 90.12 90 ILE A C 1
ATOM 754 O O . ILE A 1 90 ? 2.118 -4.170 5.340 1.00 90.12 90 ILE A O 1
ATOM 758 N N . ASP A 1 91 ? 0.568 -3.692 6.905 1.00 90.50 91 ASP A N 1
ATOM 759 C CA . ASP A 1 91 ? -0.125 -2.680 6.102 1.00 90.50 91 ASP A CA 1
ATOM 760 C C . ASP A 1 91 ? 0.839 -1.568 5.664 1.00 90.50 91 ASP A C 1
ATOM 762 O O . ASP A 1 91 ? 0.876 -1.195 4.489 1.00 90.50 91 ASP A O 1
ATOM 766 N N . LEU A 1 92 ? 1.671 -1.076 6.584 1.00 91.44 92 LEU A N 1
ATOM 767 C CA . LEU A 1 92 ? 2.630 -0.012 6.313 1.00 91.44 92 LEU A CA 1
ATOM 768 C C . LEU A 1 92 ? 3.715 -0.452 5.314 1.00 91.44 92 LEU A C 1
ATOM 770 O O . LEU A 1 92 ? 3.984 0.247 4.332 1.00 91.44 92 LEU A O 1
ATOM 774 N N . LEU A 1 93 ? 4.313 -1.628 5.518 1.00 89.81 93 LEU A N 1
ATOM 775 C CA . LEU A 1 93 ? 5.318 -2.194 4.610 1.00 89.81 93 LEU A CA 1
ATOM 776 C C . LEU A 1 93 ? 4.754 -2.458 3.210 1.00 89.81 93 LEU A C 1
ATOM 778 O O . LEU A 1 93 ? 5.500 -2.418 2.233 1.00 89.81 93 LEU A O 1
ATOM 782 N N . SER A 1 94 ? 3.443 -2.678 3.094 1.00 89.81 94 SER A N 1
ATOM 783 C CA . SER A 1 94 ? 2.772 -2.899 1.813 1.00 89.81 94 SER A CA 1
ATOM 784 C C . SER A 1 94 ? 2.691 -1.638 0.932 1.00 89.81 94 SER A C 1
ATOM 786 O O . SER A 1 94 ? 2.577 -1.761 -0.289 1.00 89.81 94 SER A O 1
ATOM 788 N N . VAL A 1 95 ? 2.779 -0.434 1.516 1.00 91.38 95 VAL A N 1
ATOM 789 C CA . VAL A 1 95 ? 2.631 0.847 0.792 1.00 91.38 95 VAL A CA 1
ATOM 790 C C . VAL A 1 95 ? 3.913 1.679 0.736 1.00 91.38 95 VAL A C 1
ATOM 792 O O . VAL A 1 95 ? 4.138 2.388 -0.248 1.00 91.38 95 VAL A O 1
ATOM 795 N N . ILE A 1 96 ? 4.786 1.575 1.748 1.00 89.62 96 ILE A N 1
ATOM 796 C CA . ILE A 1 96 ? 6.034 2.355 1.844 1.00 89.62 96 ILE A CA 1
ATOM 797 C C . ILE A 1 96 ? 6.904 2.288 0.577 1.00 89.62 96 ILE A C 1
ATOM 799 O O . ILE A 1 96 ? 7.347 3.350 0.131 1.00 89.62 96 ILE A O 1
ATOM 803 N N . PRO A 1 97 ? 7.169 1.111 -0.031 1.00 86.56 97 PRO A N 1
ATOM 804 C CA . PRO A 1 97 ? 8.122 1.016 -1.136 1.00 86.56 97 PRO A CA 1
ATOM 805 C C . PRO A 1 97 ? 7.763 1.902 -2.336 1.00 86.56 97 PRO A C 1
ATOM 807 O O . PRO A 1 97 ? 8.648 2.485 -2.963 1.00 86.56 97 PRO A O 1
ATOM 810 N N . THR A 1 98 ? 6.470 2.046 -2.650 1.00 87.75 98 THR A N 1
ATOM 811 C CA . THR A 1 98 ? 6.006 2.893 -3.759 1.00 87.75 98 THR A CA 1
ATOM 812 C C . THR A 1 98 ? 6.149 4.383 -3.437 1.00 87.75 98 THR A C 1
ATOM 814 O O . THR A 1 98 ? 6.603 5.132 -4.295 1.00 87.75 98 THR A O 1
ATOM 817 N N . TYR A 1 99 ? 5.868 4.829 -2.208 1.00 87.81 99 TYR A N 1
ATOM 818 C CA . TYR A 1 99 ? 6.083 6.237 -1.829 1.00 87.81 99 TYR A CA 1
ATOM 819 C C . TYR A 1 99 ? 7.564 6.611 -1.746 1.00 87.81 99 TYR A C 1
ATOM 821 O O . TYR A 1 99 ? 7.961 7.691 -2.187 1.00 87.81 99 TYR A O 1
ATOM 829 N N . LEU A 1 100 ? 8.399 5.709 -1.224 1.00 83.75 100 LEU A N 1
ATOM 830 C CA . LEU A 1 100 ? 9.837 5.941 -1.094 1.00 83.75 100 LEU A CA 1
ATOM 831 C C . LEU A 1 100 ? 10.511 6.116 -2.463 1.00 83.75 100 LEU A C 1
ATOM 833 O O . LEU A 1 100 ? 11.436 6.911 -2.603 1.00 83.75 100 LEU A O 1
ATOM 837 N N . SER A 1 101 ? 9.976 5.447 -3.491 1.00 79.19 101 SER A N 1
ATOM 838 C CA . SER A 1 101 ? 10.396 5.610 -4.885 1.00 79.19 101 SER A CA 1
ATOM 839 C C . SER A 1 101 ? 10.194 7.019 -5.450 1.00 79.19 101 SER A C 1
ATOM 841 O O . SER A 1 101 ? 10.824 7.347 -6.452 1.00 79.19 101 SER A O 1
ATOM 843 N N . VAL A 1 102 ? 9.304 7.823 -4.871 1.00 79.44 102 VAL A N 1
ATOM 844 C CA . VAL A 1 102 ? 8.940 9.157 -5.379 1.00 79.44 102 VAL A CA 1
ATOM 845 C C . VAL A 1 102 ? 9.625 10.253 -4.578 1.00 79.44 102 VAL A C 1
ATOM 847 O O . VAL A 1 102 ? 10.033 11.266 -5.135 1.00 79.44 102 VAL A O 1
ATOM 850 N N . LEU A 1 103 ? 9.751 10.044 -3.266 1.00 78.50 103 LEU A N 1
ATOM 851 C CA . LEU A 1 103 ? 10.270 11.042 -2.333 1.00 78.50 103 LEU A CA 1
ATOM 852 C C . LEU A 1 103 ? 11.789 11.230 -2.417 1.00 78.50 103 LEU A C 1
ATOM 854 O O . LEU A 1 103 ? 12.276 12.276 -1.998 1.00 78.50 103 LEU A O 1
ATOM 858 N N . ILE A 1 104 ? 12.538 10.255 -2.946 1.00 72.81 104 ILE A N 1
ATOM 859 C CA . ILE A 1 104 ? 14.006 10.324 -3.014 1.00 72.81 104 ILE A CA 1
ATOM 860 C C . ILE A 1 104 ? 14.501 10.273 -4.472 1.00 72.81 104 ILE A C 1
ATOM 862 O O . ILE A 1 104 ? 14.897 9.218 -4.967 1.00 72.81 104 ILE A O 1
ATOM 866 N N . PRO A 1 105 ? 14.512 11.402 -5.197 1.00 63.44 105 PRO A N 1
ATOM 867 C CA . PRO A 1 105 ? 15.162 11.485 -6.501 1.00 63.44 105 PRO A CA 1
ATOM 868 C C . PRO A 1 105 ? 16.688 11.663 -6.343 1.00 63.44 105 PRO A C 1
ATOM 870 O O . PRO A 1 105 ? 17.145 12.661 -5.795 1.00 63.44 105 PRO A O 1
ATOM 873 N N . GLY A 1 106 ? 17.501 10.719 -6.833 1.00 64.25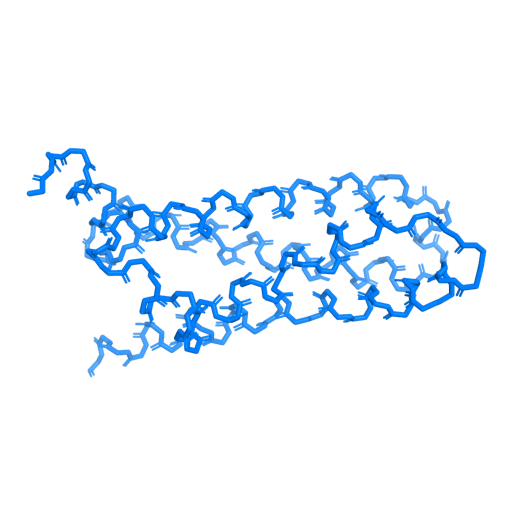 106 GLY A N 1
ATOM 874 C CA . GLY A 1 106 ? 18.970 10.854 -6.870 1.00 64.25 106 GLY A CA 1
ATOM 875 C C . GLY A 1 106 ? 19.668 9.666 -7.539 1.00 64.25 106 GLY A C 1
ATOM 876 O O . GLY A 1 106 ? 19.300 8.531 -7.284 1.00 64.25 106 GLY A O 1
ATOM 877 N N . THR A 1 107 ? 20.662 9.887 -8.402 1.00 62.50 107 THR A N 1
ATOM 878 C CA . THR A 1 107 ? 21.241 8.876 -9.323 1.00 62.50 107 THR A CA 1
ATOM 879 C C . THR A 1 107 ? 21.793 7.607 -8.665 1.00 62.50 107 THR A C 1
ATOM 881 O O . THR A 1 107 ? 21.554 6.520 -9.191 1.00 62.50 107 THR A O 1
ATOM 884 N N . GLU A 1 108 ? 22.454 7.698 -7.509 1.00 67.81 108 GLU A N 1
ATOM 885 C CA . GLU A 1 108 ? 22.900 6.511 -6.753 1.00 67.81 108 GLU A CA 1
ATOM 886 C C . GLU A 1 108 ? 21.760 5.870 -5.950 1.00 67.81 108 GLU A C 1
ATOM 888 O O . GLU A 1 108 ? 21.614 4.645 -5.906 1.00 67.81 108 GLU A O 1
ATOM 893 N N . VAL A 1 109 ? 20.876 6.700 -5.392 1.00 65.06 109 VAL A N 1
ATOM 894 C CA . VAL A 1 109 ? 19.698 6.246 -4.642 1.00 65.06 109 VAL A CA 1
ATOM 895 C C . VAL A 1 109 ? 18.680 5.566 -5.565 1.00 65.06 109 VAL A C 1
ATOM 897 O O . VAL A 1 109 ? 17.996 4.638 -5.151 1.00 65.06 109 VAL A O 1
ATOM 900 N N . LEU A 1 110 ? 18.632 5.931 -6.848 1.00 65.69 110 LEU A N 1
ATOM 901 C CA . LEU A 1 110 ? 17.761 5.328 -7.856 1.00 65.69 110 LEU A CA 1
ATOM 902 C C . LEU A 1 110 ? 18.054 3.836 -8.051 1.00 65.69 110 LEU A C 1
ATOM 904 O O . LEU A 1 110 ? 17.119 3.075 -8.289 1.00 65.69 110 LEU A O 1
ATOM 908 N N . SER A 1 111 ? 19.308 3.390 -7.928 1.00 71.25 111 SER A N 1
ATOM 909 C CA . SER A 1 111 ? 19.631 1.955 -7.973 1.00 71.25 111 SER A CA 1
ATOM 910 C C . SER A 1 111 ? 19.085 1.221 -6.750 1.00 71.25 111 SER A C 1
ATOM 912 O O . SER A 1 111 ? 18.454 0.176 -6.903 1.00 71.25 111 SER A O 1
ATOM 914 N N . VAL A 1 112 ? 19.229 1.798 -5.552 1.00 71.19 112 VAL A N 1
ATOM 915 C CA . VAL A 1 112 ? 18.634 1.249 -4.323 1.00 71.19 112 VAL A CA 1
ATOM 916 C C . VAL A 1 112 ? 17.112 1.216 -4.440 1.00 71.19 112 VAL A C 1
ATOM 918 O O . VAL A 1 112 ? 16.508 0.178 -4.205 1.00 71.19 112 VAL A O 1
ATOM 921 N N . ILE A 1 113 ? 16.486 2.298 -4.904 1.00 68.25 113 ILE A N 1
ATOM 922 C CA . ILE A 1 113 ? 15.037 2.403 -5.124 1.00 68.25 113 ILE A CA 1
ATOM 923 C C . ILE A 1 113 ? 14.536 1.369 -6.126 1.00 68.25 113 ILE A C 1
ATOM 925 O O . ILE A 1 113 ? 13.474 0.779 -5.923 1.00 68.25 113 ILE A O 1
ATOM 929 N N . ARG A 1 114 ? 15.294 1.095 -7.195 1.00 71.44 114 ARG A N 1
ATOM 930 C CA . ARG A 1 114 ? 14.941 0.021 -8.128 1.00 71.44 114 ARG A CA 1
ATOM 931 C C . ARG A 1 114 ? 14.906 -1.332 -7.432 1.00 71.44 114 ARG A C 1
ATOM 933 O O . ARG A 1 114 ? 14.004 -2.106 -7.745 1.00 71.44 114 ARG A O 1
ATOM 940 N N . THR A 1 115 ? 15.829 -1.585 -6.508 1.00 73.12 115 THR A N 1
ATOM 941 C CA . THR A 1 115 ? 15.856 -2.793 -5.672 1.00 73.12 115 THR A CA 1
ATOM 942 C C . THR A 1 115 ? 14.735 -2.785 -4.629 1.00 73.12 115 THR A C 1
ATOM 944 O O . THR A 1 115 ? 14.136 -3.829 -4.381 1.00 73.12 115 THR A O 1
ATOM 947 N N . LEU A 1 116 ? 14.342 -1.617 -4.101 1.00 74.69 116 LEU A N 1
ATOM 948 C CA . LEU A 1 116 ? 13.194 -1.485 -3.191 1.00 74.69 116 LEU A CA 1
ATOM 949 C C . LEU A 1 116 ? 11.872 -1.926 -3.835 1.00 74.69 116 LEU A C 1
ATOM 951 O O . LEU A 1 116 ? 10.931 -2.265 -3.124 1.00 74.69 116 LEU A O 1
ATOM 955 N N . ARG A 1 117 ? 11.787 -1.991 -5.169 1.00 74.44 117 ARG A N 1
ATOM 956 C CA . ARG A 1 117 ? 10.611 -2.539 -5.866 1.00 74.44 117 ARG A CA 1
ATOM 957 C C . ARG A 1 117 ? 10.352 -4.003 -5.515 1.00 74.44 117 ARG A C 1
ATOM 959 O O . ARG A 1 117 ? 9.192 -4.392 -5.456 1.00 74.44 117 ARG A O 1
ATOM 966 N N . VAL A 1 118 ? 11.394 -4.776 -5.192 1.00 78.69 118 VAL A N 1
ATOM 967 C CA . VAL A 1 118 ? 11.258 -6.150 -4.674 1.00 78.69 118 VAL A CA 1
ATOM 968 C C . VAL A 1 118 ? 10.497 -6.157 -3.349 1.00 78.69 118 VAL A C 1
ATOM 970 O O . VAL A 1 118 ? 9.707 -7.062 -3.106 1.00 78.69 118 VAL A O 1
ATOM 973 N N . LEU A 1 119 ? 10.635 -5.113 -2.524 1.00 81.62 119 LEU A N 1
ATOM 974 C CA . LEU A 1 119 ? 9.891 -4.998 -1.267 1.00 81.62 119 LEU A CA 1
ATOM 975 C C . LEU A 1 119 ? 8.382 -4.857 -1.490 1.00 81.62 119 LEU 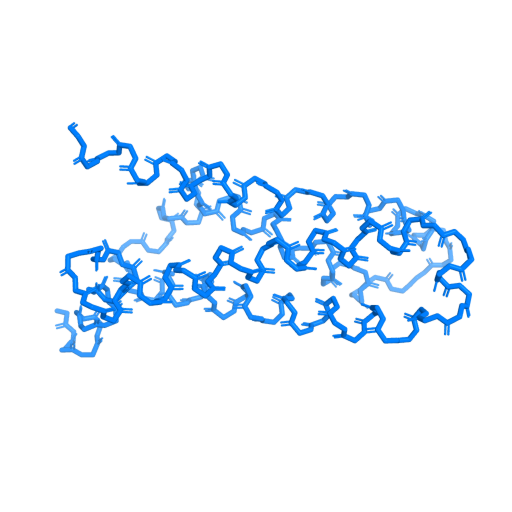A C 1
ATOM 977 O O . LEU A 1 119 ? 7.610 -5.129 -0.579 1.00 81.62 119 LEU A O 1
ATOM 981 N N . ARG A 1 120 ? 7.917 -4.500 -2.695 1.00 82.38 120 ARG A N 1
ATOM 982 C CA . ARG A 1 120 ? 6.479 -4.529 -3.015 1.00 82.38 120 ARG A CA 1
ATOM 983 C C . ARG A 1 120 ? 5.918 -5.951 -2.988 1.00 82.38 120 ARG A C 1
ATOM 985 O O . ARG A 1 120 ? 4.712 -6.106 -2.827 1.00 82.38 120 ARG A O 1
ATOM 992 N N . LEU A 1 121 ? 6.766 -6.984 -3.057 1.00 82.75 121 LEU A N 1
ATOM 993 C CA . LEU A 1 121 ? 6.352 -8.359 -2.778 1.00 82.75 121 LEU A CA 1
ATOM 994 C C . LEU A 1 121 ? 5.828 -8.513 -1.349 1.00 82.75 121 LEU A C 1
ATOM 996 O O . LEU A 1 121 ? 4.960 -9.347 -1.140 1.00 82.75 121 LEU A O 1
ATOM 1000 N N . PHE A 1 122 ? 6.236 -7.675 -0.385 1.00 84.94 122 PHE A N 1
ATOM 1001 C CA . PHE A 1 122 ? 5.681 -7.702 0.973 1.00 84.94 122 PHE A CA 1
ATOM 1002 C C . PHE A 1 122 ? 4.180 -7.429 1.027 1.00 84.94 122 PHE A C 1
ATOM 1004 O O . PHE A 1 122 ? 3.543 -7.798 2.006 1.00 84.94 122 PHE A O 1
ATOM 1011 N N . ARG A 1 123 ? 3.574 -6.867 -0.026 1.00 86.06 123 ARG A N 1
ATOM 1012 C CA . ARG A 1 123 ? 2.109 -6.789 -0.143 1.00 86.06 123 ARG A CA 1
ATOM 1013 C C . ARG A 1 123 ? 1.455 -8.169 -0.053 1.00 86.06 123 ARG A C 1
ATOM 1015 O O . ARG A 1 123 ? 0.331 -8.261 0.426 1.00 86.06 123 ARG A O 1
ATOM 1022 N N . VAL A 1 124 ? 2.170 -9.240 -0.420 1.00 86.94 124 VAL A N 1
ATOM 1023 C CA . VAL A 1 124 ? 1.734 -10.630 -0.213 1.00 86.94 124 VAL A CA 1
ATOM 1024 C C . VAL A 1 124 ? 1.490 -10.952 1.261 1.00 86.94 124 VAL A C 1
ATOM 1026 O O . VAL A 1 124 ? 0.610 -11.746 1.573 1.00 86.94 124 VAL A O 1
ATOM 10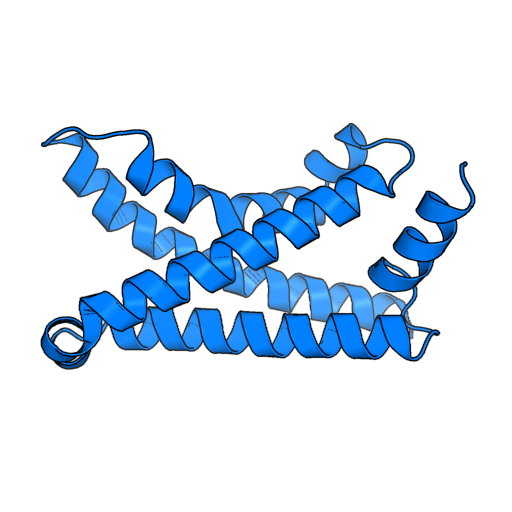29 N N . LEU A 1 125 ?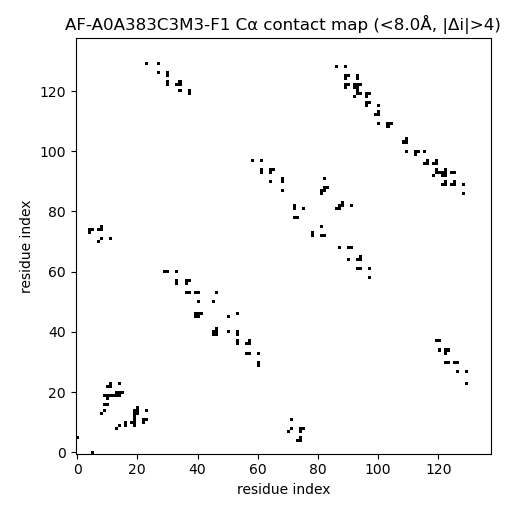 2.200 -10.297 2.186 1.00 87.00 125 LEU A N 1
ATOM 1030 C CA . LEU A 1 125 ? 2.006 -10.487 3.623 1.00 87.00 125 LEU A CA 1
ATOM 1031 C C . LEU A 1 125 ? 0.615 -10.023 4.070 1.00 87.00 125 LEU A C 1
ATOM 1033 O O . LEU A 1 125 ? 0.092 -10.572 5.038 1.00 87.00 125 LEU A O 1
ATOM 1037 N N . LYS A 1 126 ? -0.030 -9.098 3.334 1.00 86.44 126 LYS A N 1
ATOM 1038 C CA . LYS A 1 126 ? -1.435 -8.759 3.589 1.00 86.44 126 LYS A CA 1
ATOM 1039 C C . LYS A 1 126 ? -2.336 -9.987 3.435 1.00 86.44 126 LYS A C 1
ATOM 1041 O O . LYS A 1 126 ? -3.228 -10.159 4.250 1.00 86.44 126 LYS A O 1
ATOM 1046 N N . LEU A 1 127 ? -2.095 -10.875 2.459 1.00 84.69 127 LEU A N 1
ATOM 1047 C CA . LEU A 1 127 ? -2.891 -12.109 2.313 1.00 84.69 127 LEU A CA 1
ATOM 1048 C C . LEU A 1 127 ? -2.766 -13.007 3.543 1.00 84.69 127 LEU A C 1
ATOM 1050 O O . LEU A 1 127 ? -3.767 -13.534 4.015 1.00 84.69 127 LEU A O 1
ATOM 1054 N N . VAL A 1 128 ? -1.552 -13.150 4.084 1.00 81.12 128 VAL A N 1
ATOM 1055 C CA . VAL A 1 128 ? -1.312 -13.935 5.306 1.00 81.12 128 VAL A CA 1
ATOM 1056 C C . VAL A 1 128 ? -2.080 -13.339 6.485 1.00 81.12 128 VAL A C 1
ATOM 1058 O O . VAL A 1 128 ? -2.698 -14.077 7.248 1.00 81.12 128 VAL A O 1
ATOM 1061 N N . GLN A 1 129 ? -2.098 -12.010 6.601 1.00 80.12 129 GLN A N 1
ATOM 1062 C CA . GLN A 1 129 ? -2.921 -11.312 7.584 1.00 80.12 129 GLN A CA 1
ATOM 1063 C C . GLN A 1 129 ? -4.417 -11.610 7.406 1.00 80.12 129 GLN A C 1
ATOM 1065 O O . GLN A 1 129 ? -5.060 -11.965 8.386 1.00 80.12 129 GLN A O 1
ATOM 1070 N N . TYR A 1 130 ? -4.959 -11.518 6.187 1.00 74.25 130 TYR A N 1
ATOM 1071 C CA . TYR A 1 130 ? -6.379 -11.803 5.929 1.00 74.25 130 TYR A CA 1
ATOM 1072 C C . TYR A 1 130 ? -6.754 -13.248 6.282 1.00 74.25 130 TYR A C 1
ATOM 1074 O O . TYR A 1 130 ? -7.808 -13.494 6.863 1.00 74.25 130 TYR A O 1
ATOM 1082 N N . ILE A 1 131 ? -5.873 -14.210 5.993 1.00 73.94 131 ILE A N 1
ATOM 1083 C CA . ILE A 1 131 ? -6.075 -15.617 6.373 1.00 73.94 131 ILE A CA 1
ATOM 1084 C C . ILE A 1 131 ? -6.025 -15.785 7.902 1.00 73.94 131 ILE A C 1
ATOM 1086 O O . ILE A 1 131 ? -6.821 -16.530 8.469 1.00 73.94 131 ILE A O 1
ATOM 1090 N N . GLY A 1 132 ? -5.118 -15.082 8.589 1.00 66.62 132 GLY A N 1
ATOM 1091 C CA . GLY A 1 132 ? -5.026 -15.087 10.052 1.00 66.62 132 GLY A CA 1
ATOM 1092 C C . GLY A 1 132 ? -6.244 -14.461 10.740 1.00 66.62 132 GLY A C 1
ATOM 1093 O O . GLY A 1 132 ? -6.746 -15.013 11.717 1.00 66.62 132 GLY A O 1
ATOM 1094 N N . GLU A 1 133 ? -6.759 -13.351 10.206 1.00 65.38 133 GLU A N 1
ATOM 1095 C CA . GLU A 1 133 ? -8.001 -12.714 10.664 1.00 65.38 133 GLU A CA 1
ATOM 1096 C C . GLU A 1 133 ? -9.215 -13.640 10.459 1.00 65.38 133 GLU A C 1
ATOM 1098 O O . GLU A 1 133 ? -10.077 -13.714 11.333 1.00 65.38 133 GLU A O 1
ATOM 1103 N N . ALA A 1 134 ? -9.242 -14.422 9.372 1.00 58.69 134 ALA A N 1
ATOM 1104 C CA . ALA A 1 134 ? -10.272 -15.433 9.130 1.00 58.69 134 ALA A CA 1
ATOM 1105 C C . ALA A 1 134 ? -10.186 -16.641 10.089 1.00 58.69 134 ALA A C 1
ATOM 1107 O O . ALA A 1 134 ? -11.217 -17.163 10.505 1.00 58.69 134 ALA A O 1
ATOM 1108 N N . ASN A 1 135 ? -8.980 -17.070 10.482 1.00 52.66 135 ASN A N 1
ATOM 1109 C CA . ASN A 1 135 ? -8.781 -18.201 11.402 1.00 52.66 135 ASN A CA 1
ATOM 1110 C C . ASN A 1 135 ? -9.075 -17.875 12.876 1.00 52.66 135 ASN A C 1
ATOM 1112 O O . ASN A 1 135 ? -9.270 -18.791 13.666 1.00 52.66 135 ASN A O 1
ATOM 1116 N N . HIS A 1 136 ? -9.157 -16.598 13.258 1.00 46.75 136 HIS A N 1
ATOM 1117 C CA . HIS A 1 136 ? -9.643 -16.191 14.583 1.00 46.75 136 HIS A CA 1
ATOM 1118 C C . HIS A 1 136 ? -11.180 -16.288 14.734 1.00 46.75 136 HIS A C 1
ATOM 1120 O O . HIS A 1 136 ? -11.722 -15.835 15.742 1.00 46.75 136 HIS A O 1
ATOM 1126 N N . LEU A 1 137 ? -11.875 -16.874 13.749 1.00 43.19 137 LEU A N 1
ATOM 1127 C CA . LEU A 1 137 ? -13.330 -17.068 13.714 1.00 43.19 137 LEU A CA 1
ATOM 1128 C C . LEU A 1 137 ? -13.764 -18.549 13.808 1.00 43.19 137 LEU A C 1
ATOM 1130 O O . LEU A 1 137 ? -14.935 -18.837 13.553 1.00 43.19 137 LEU A O 1
ATOM 1134 N N . VAL A 1 138 ? -12.858 -19.473 14.163 1.00 35.53 138 VAL A N 1
ATOM 1135 C CA . VAL A 1 138 ? -13.171 -20.894 14.445 1.00 35.53 138 VAL A CA 1
ATOM 1136 C C . VAL A 1 138 ? -12.946 -21.215 15.916 1.00 35.53 138 VAL A C 1
ATOM 1138 O O . VAL A 1 138 ? -11.883 -20.822 16.446 1.00 35.53 138 VAL A O 1
#

Mean predicted aligned error: 6.7 Å

Nearest PDB structures (foldseek):
  7w3y-assembly1_A  TM=8.656E-01  e=2.485E-04  Homo sapiens
  7wf3-assembly1_B  TM=8.424E-01  e=5.056E-04  Homo sapiens
  8x43-assembly1_G  TM=7.020E-01  e=5.493E-03  Homo sapiens
  4bgn-assembly1_A  TM=8.256E-01  e=3.977E-02  Caldalkalibacillus thermarum
  6vwx-assembly1_A  TM=6.528E-01  e=2.233E-01  Halalkalibacterium halodurans C-125

Organism: NCBI:txid408172

Radius of gyration: 16.55 Å; Cα contacts (8 Å, |Δi|>4): 116; chains: 1; bounding box: 46×32×44 Å

Sequence (138 aa):
MSRLKQNIKIIIFGTETRTGKLFDEILIIAIILSIVTVLLDSVSEYRQQYGQLLNFAEWIFTIMFTIEYFLRIYCIRRPLSYVFSFYGIIDLLSVIPTYLSVLIPGTEVLSVIRTLRVLRLFRVLKLVQYIGEANHLV

Foldseek 3Di:
DPPVLVVLCCLCQPCPDPNVVVVLVVLLVLLVVLVVLLVLCPDPVSCVVCVVVSLVSNVVSLVVLVVSLVSVLSSDPDSVVQCPDPLVVLSCLLNVLNVVCPPDDDDVVNVVSVVSSVSNCSSVVVVVVSVVSVVVVD

Secondary structure (DSSP, 8-state):
--HHHHHHHHHHH-TTSHHHHHHHHHHHHHHHHHHHHHHHHHSHHHHHHHHHHHHHHHHHHHHHHHHHHHHHHHHSSSHHHHHTSHHHHHHHHHHHHHHHHHH---HHHHHHHHHHGGGGGGGHHHHHHHHHHHHTT-

InterPro domains:
  IPR005821 Ion transport domain [PF00520] (22-137)
  IPR027359 Voltage-dependent channel domain superfamily [G3DSA:1.20.120.350] (18-138)
  IPR028325 Voltage-gated potassium channel [PTHR11537] (16-132)